Protein AF-A0A3T0N3D0-F1 (afdb_monomer)

Structure (mmCIF, N/CA/C/O backbone):
data_AF-A0A3T0N3D0-F1
#
_entry.id   AF-A0A3T0N3D0-F1
#
loop_
_atom_site.group_PDB
_atom_site.id
_atom_site.type_symbol
_atom_site.label_atom_id
_atom_site.label_alt_id
_atom_site.label_comp_id
_atom_site.label_asym_id
_atom_si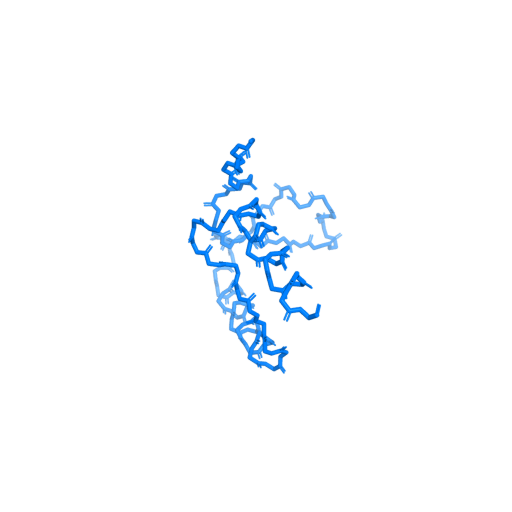te.label_entity_id
_atom_site.label_seq_id
_atom_site.pdbx_PDB_ins_code
_atom_site.Cartn_x
_atom_site.Cartn_y
_atom_site.Cartn_z
_atom_site.occupancy
_atom_site.B_iso_or_equiv
_atom_site.auth_seq_id
_atom_site.auth_comp_id
_at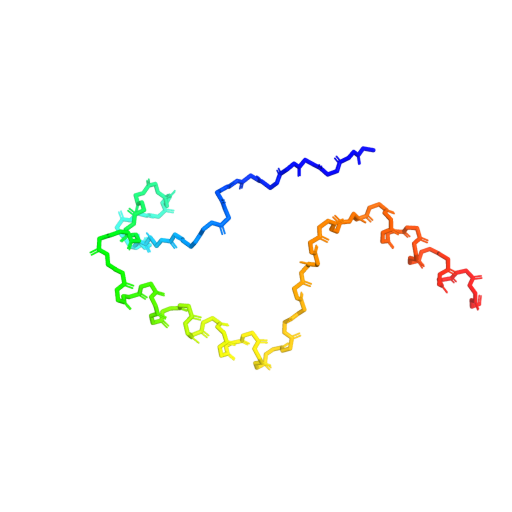om_site.auth_asym_id
_atom_site.auth_atom_id
_atom_site.pdbx_PDB_model_num
ATOM 1 N N . MET A 1 1 ? 24.245 15.692 -8.008 1.00 47.78 1 MET A N 1
ATOM 2 C CA . MET A 1 1 ? 23.250 15.809 -6.925 1.00 47.78 1 MET A CA 1
ATOM 3 C C . MET A 1 1 ? 22.998 14.392 -6.445 1.00 47.78 1 MET A C 1
ATOM 5 O O . MET A 1 1 ? 22.581 13.574 -7.249 1.00 47.78 1 MET A O 1
ATOM 9 N N . GLN A 1 2 ? 23.443 14.058 -5.237 1.00 47.25 2 GLN A N 1
ATOM 10 C CA . GLN A 1 2 ? 23.293 12.719 -4.658 1.00 47.25 2 GLN A CA 1
ATOM 11 C C . GLN A 1 2 ? 21.805 12.478 -4.373 1.00 47.25 2 GLN A C 1
ATOM 13 O O . GLN A 1 2 ? 21.109 13.438 -4.033 1.00 47.25 2 GLN A O 1
ATOM 18 N N . ASN A 1 3 ? 21.304 11.249 -4.539 1.00 52.25 3 ASN A N 1
ATOM 19 C CA . ASN A 1 3 ? 19.972 10.945 -4.021 1.00 52.25 3 ASN A CA 1
ATOM 20 C C . ASN A 1 3 ? 19.986 11.194 -2.523 1.00 52.25 3 ASN A C 1
ATOM 22 O O . ASN A 1 3 ? 20.899 10.744 -1.832 1.00 52.25 3 ASN A O 1
ATOM 26 N N . LEU A 1 4 ? 18.991 11.931 -2.053 1.00 57.94 4 LEU A N 1
ATOM 27 C CA . LEU A 1 4 ? 18.730 12.021 -0.631 1.00 57.94 4 LEU A CA 1
ATOM 28 C C . LEU A 1 4 ? 18.338 10.631 -0.137 1.00 57.94 4 LEU A C 1
ATOM 30 O O . LEU A 1 4 ? 17.682 9.885 -0.871 1.00 57.94 4 LEU A O 1
ATOM 34 N N . ASP A 1 5 ? 18.726 10.315 1.094 1.00 63.16 5 ASP A N 1
ATOM 35 C CA . ASP A 1 5 ? 18.259 9.105 1.757 1.00 63.16 5 ASP A CA 1
ATOM 36 C C . ASP A 1 5 ? 16.725 9.045 1.700 1.00 63.16 5 ASP A C 1
ATOM 38 O O . ASP A 1 5 ? 16.067 10.102 1.763 1.00 63.16 5 ASP A O 1
ATOM 42 N N . PRO A 1 6 ? 16.151 7.839 1.545 1.00 64.94 6 PRO A N 1
ATOM 43 C CA . PRO A 1 6 ? 14.710 7.667 1.505 1.00 64.94 6 PRO A CA 1
ATOM 44 C C . PRO A 1 6 ? 14.071 8.358 2.712 1.00 64.94 6 PRO A C 1
ATOM 46 O O . PRO A 1 6 ? 14.549 8.277 3.843 1.00 64.94 6 PRO A O 1
ATOM 49 N N . LYS A 1 7 ? 13.001 9.110 2.453 1.00 67.81 7 LYS A N 1
ATOM 50 C CA . LYS A 1 7 ? 12.217 9.743 3.511 1.00 67.81 7 LYS A CA 1
ATOM 51 C C . LYS A 1 7 ? 11.267 8.682 4.062 1.00 67.81 7 LYS A C 1
ATOM 53 O O . LYS A 1 7 ? 10.252 8.411 3.438 1.00 67.81 7 LYS A O 1
ATOM 58 N N . GLY A 1 8 ? 11.650 8.058 5.173 1.00 76.38 8 GLY A N 1
ATOM 59 C CA . GLY A 1 8 ? 10.901 6.990 5.841 1.00 76.38 8 GLY A CA 1
ATOM 60 C C . GLY A 1 8 ? 11.823 6.087 6.662 1.00 76.38 8 GLY A C 1
ATOM 61 O O . GLY A 1 8 ? 13.042 6.262 6.633 1.00 76.38 8 GLY A O 1
ATOM 62 N N . THR A 1 9 ? 11.249 5.135 7.398 1.00 83.31 9 THR A N 1
ATOM 63 C CA . THR A 1 9 ? 12.004 4.127 8.166 1.00 83.31 9 THR A CA 1
ATOM 64 C C . THR A 1 9 ? 12.445 2.945 7.301 1.00 83.31 9 THR A C 1
ATOM 66 O O . THR A 1 9 ? 13.467 2.330 7.586 1.00 83.31 9 THR A O 1
ATOM 69 N N . GLY A 1 10 ? 11.721 2.675 6.208 1.00 85.31 10 GLY A N 1
ATOM 70 C CA . GLY A 1 10 ? 11.916 1.491 5.366 1.00 85.31 10 GLY A CA 1
ATOM 71 C C . GLY A 1 10 ? 11.129 0.266 5.842 1.00 85.31 10 GLY A C 1
ATOM 72 O O . GLY A 1 10 ? 11.154 -0.758 5.164 1.00 85.31 10 GLY A O 1
ATOM 73 N N . ASP A 1 11 ? 10.415 0.388 6.961 1.00 91.31 11 ASP A N 1
ATOM 74 C CA . ASP A 1 11 ? 9.551 -0.655 7.505 1.00 91.31 11 ASP A CA 1
ATOM 75 C C . ASP A 1 11 ? 8.131 -0.561 6.928 1.00 91.31 11 ASP A C 1
ATOM 77 O O . ASP A 1 11 ? 7.711 0.482 6.422 1.00 91.31 11 ASP A O 1
ATOM 81 N N . TRP A 1 12 ? 7.382 -1.662 7.016 1.00 95.25 12 TRP A N 1
ATOM 82 C CA . TRP A 1 12 ? 5.960 -1.672 6.676 1.00 95.25 12 TRP A CA 1
ATOM 83 C C . TRP A 1 12 ? 5.147 -0.924 7.732 1.00 95.25 12 TRP A C 1
ATOM 85 O O . TRP A 1 12 ? 5.308 -1.144 8.931 1.00 95.25 12 TRP A O 1
ATOM 95 N N . GLU A 1 13 ? 4.229 -0.080 7.271 1.00 96.12 13 GLU A N 1
ATOM 96 C CA . GLU A 1 13 ? 3.280 0.651 8.108 1.00 96.12 13 GLU A CA 1
ATOM 97 C C . GLU A 1 13 ? 1.850 0.285 7.702 1.00 96.12 13 GLU A C 1
ATOM 99 O O . GLU A 1 13 ? 1.592 -0.070 6.549 1.00 96.12 13 GLU A O 1
ATOM 104 N N . LEU A 1 14 ? 0.920 0.355 8.654 1.00 97.19 14 LEU A N 1
ATOM 105 C CA . LEU A 1 14 ? -0.485 0.018 8.437 1.00 97.19 14 LEU A CA 1
ATOM 106 C C . LEU A 1 14 ? -1.373 1.173 8.885 1.00 97.19 14 LEU A C 1
ATOM 108 O O . LEU A 1 14 ? -1.266 1.620 10.024 1.00 97.19 14 LEU A O 1
ATOM 112 N N . PHE A 1 15 ? -2.289 1.600 8.020 1.00 97.31 15 PHE A N 1
ATOM 113 C CA . PHE A 1 15 ? -3.221 2.692 8.294 1.00 97.31 15 PHE A CA 1
ATOM 114 C C . PHE A 1 15 ? -4.648 2.288 7.931 1.00 97.31 15 PHE A C 1
ATOM 116 O O . PHE A 1 15 ? -4.878 1.546 6.975 1.00 97.31 15 PHE A O 1
ATOM 123 N N . ASP A 1 16 ? -5.608 2.798 8.697 1.00 96.75 16 ASP A N 1
ATOM 124 C CA . ASP A 1 16 ? -7.030 2.697 8.379 1.00 96.75 16 ASP A CA 1
ATOM 125 C C . ASP A 1 16 ? -7.438 3.931 7.571 1.00 96.75 16 ASP A C 1
ATOM 127 O O . ASP A 1 16 ? -7.478 5.037 8.102 1.00 96.75 16 ASP A O 1
ATOM 131 N N . PHE A 1 17 ? -7.742 3.749 6.286 1.00 94.12 17 PHE A N 1
ATOM 132 C CA . PHE A 1 17 ? -8.075 4.859 5.393 1.00 94.12 17 PHE A CA 1
ATOM 133 C C . PHE A 1 17 ? -9.410 5.538 5.736 1.00 94.12 17 PHE A C 1
ATOM 135 O O . PHE A 1 17 ? -9.557 6.742 5.523 1.00 94.12 17 PHE A O 1
ATOM 142 N N . ASP A 1 18 ? -10.386 4.79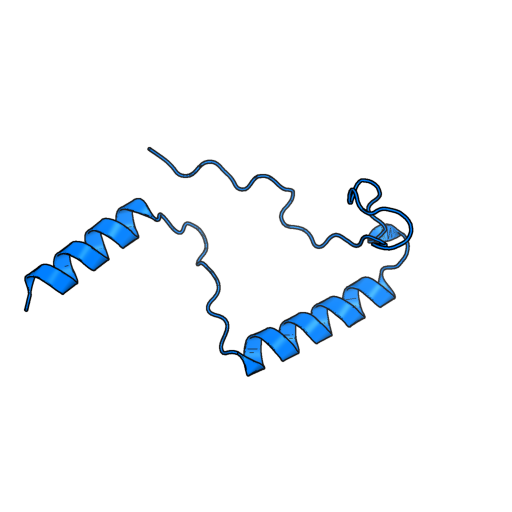1 6.261 1.00 96.44 18 ASP A N 1
ATOM 143 C CA . ASP A 1 18 ? -11.705 5.339 6.587 1.00 96.44 18 ASP A CA 1
ATOM 144 C C . ASP A 1 18 ? -11.646 6.182 7.87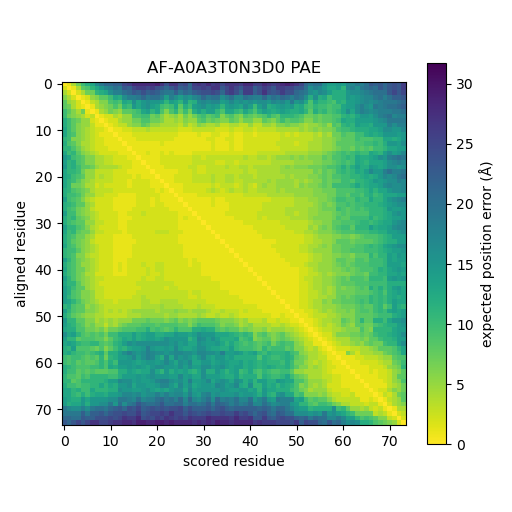1 1.00 96.44 18 ASP A C 1
ATOM 146 O O . ASP A 1 18 ? -12.308 7.220 7.972 1.00 96.44 18 ASP A O 1
ATOM 150 N N . ALA A 1 19 ? -10.841 5.753 8.849 1.00 95.44 19 ALA A N 1
ATOM 151 C CA . ALA A 1 19 ? -10.677 6.442 10.129 1.00 95.44 19 ALA A CA 1
ATOM 152 C C . ALA A 1 19 ? -9.552 7.495 10.129 1.00 95.44 19 ALA A C 1
ATOM 154 O O . ALA A 1 19 ? -9.654 8.501 10.836 1.00 95.44 19 ALA A O 1
ATOM 155 N N . ASP A 1 20 ? -8.497 7.283 9.344 1.00 96.50 20 ASP A N 1
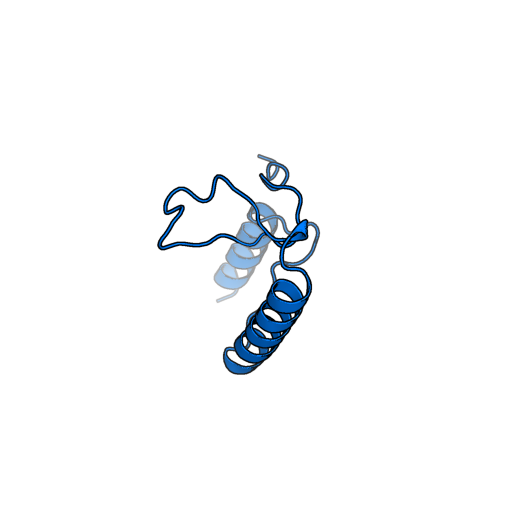ATOM 156 C CA . ASP A 1 20 ? -7.318 8.143 9.247 1.00 96.50 20 ASP A CA 1
ATOM 157 C C . ASP A 1 20 ? -6.864 8.346 7.787 1.00 96.50 20 ASP A C 1
ATOM 159 O O . ASP A 1 20 ? -5.833 7.823 7.356 1.00 96.50 20 ASP A O 1
ATOM 163 N N . PRO A 1 21 ? -7.576 9.195 7.020 1.00 95.06 21 PRO A N 1
ATOM 164 C CA . PRO A 1 21 ? -7.199 9.525 5.643 1.00 95.06 21 PRO A CA 1
ATOM 165 C C . PRO A 1 21 ? -5.835 10.219 5.513 1.00 95.06 21 PRO A C 1
ATOM 167 O O . PRO A 1 21 ? -5.348 10.419 4.403 1.00 95.06 21 PRO A O 1
ATOM 170 N N . SER A 1 22 ? -5.267 10.680 6.631 1.00 95.94 22 SER A N 1
ATOM 171 C CA . SER A 1 22 ? -3.986 11.382 6.687 1.00 95.94 22 SER A CA 1
ATOM 172 C C . SER A 1 22 ? -2.799 10.482 7.026 1.00 95.94 22 SER A C 1
ATOM 174 O O . SER A 1 22 ? -1.684 10.999 7.061 1.00 95.94 22 SER A O 1
ATOM 176 N N . GLU A 1 23 ? -3.030 9.184 7.265 1.00 95.25 23 GLU A N 1
ATOM 177 C CA . GLU A 1 23 ? -1.988 8.187 7.551 1.00 95.25 23 GLU A CA 1
ATOM 178 C C . GLU A 1 23 ? -1.052 8.629 8.696 1.00 95.25 23 GLU A C 1
ATOM 180 O O . GLU A 1 23 ? 0.172 8.542 8.618 1.00 95.25 23 GLU A O 1
ATOM 185 N N . LEU A 1 24 ? -1.625 9.176 9.772 1.00 94.75 24 LEU A N 1
ATOM 186 C CA . LEU A 1 24 ? -0.868 9.692 10.918 1.00 94.75 24 LEU A CA 1
ATOM 187 C C . LEU A 1 24 ? -0.680 8.649 12.022 1.00 94.75 24 LEU A C 1
ATOM 189 O O . LEU A 1 24 ? 0.236 8.771 12.836 1.00 94.75 24 LEU A O 1
ATOM 193 N N . ASN A 1 25 ? -1.557 7.648 12.082 1.00 96.25 25 ASN A N 1
ATOM 194 C CA . ASN A 1 25 ? -1.624 6.670 13.159 1.00 96.25 25 ASN A CA 1
ATOM 195 C C . ASN A 1 25 ? -1.250 5.286 12.633 1.00 96.25 25 ASN A C 1
ATOM 197 O O . ASN A 1 25 ? -2.102 4.543 12.152 1.00 96.25 25 ASN A O 1
ATOM 201 N N . AS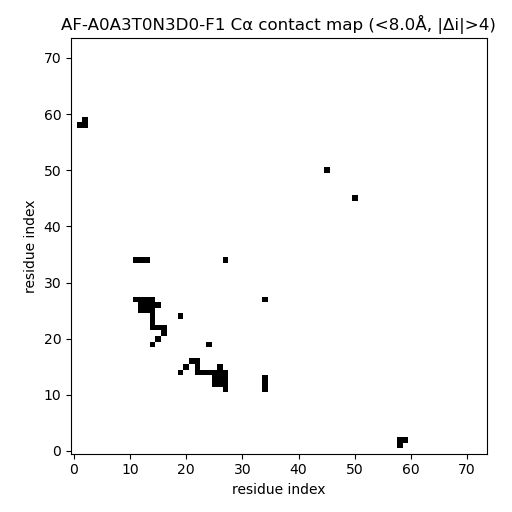N A 1 26 ? 0.027 4.930 12.757 1.00 96.56 26 ASN A N 1
ATOM 202 C CA . ASN A 1 26 ? 0.506 3.611 12.362 1.00 96.56 26 ASN A CA 1
ATOM 203 C C . ASN A 1 26 ? -0.038 2.524 13.317 1.00 96.56 26 ASN A C 1
ATOM 205 O O . ASN A 1 26 ? 0.146 2.581 14.536 1.00 96.56 26 ASN A O 1
ATOM 209 N N . LEU A 1 27 ? -0.721 1.533 12.745 1.00 97.38 27 LEU A N 1
ATOM 210 C CA . LEU A 1 27 ? -1.361 0.404 13.421 1.00 97.38 27 LEU A CA 1
ATOM 211 C C . LEU A 1 27 ? -0.553 -0.896 13.314 1.00 97.38 27 LEU A C 1
ATOM 213 O O . LEU A 1 27 ? -1.017 -1.924 13.805 1.00 97.38 27 LEU A O 1
ATOM 217 N N . ALA A 1 28 ? 0.632 -0.882 12.694 1.00 97.00 28 ALA A N 1
ATOM 218 C CA . ALA A 1 28 ? 1.398 -2.094 12.402 1.00 97.00 28 ALA A CA 1
ATOM 219 C C . ALA A 1 28 ? 1.696 -2.930 13.660 1.00 97.00 28 ALA A C 1
ATOM 221 O O . ALA A 1 28 ? 1.454 -4.135 13.670 1.00 97.00 28 ALA A O 1
ATOM 222 N N . ASP A 1 29 ? 2.106 -2.280 14.754 1.00 96.88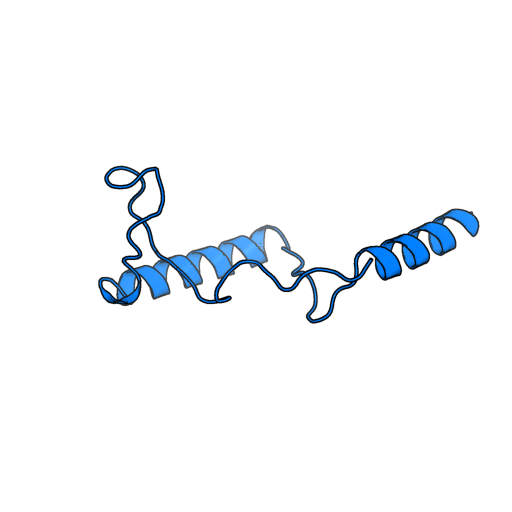 29 ASP A N 1
ATOM 223 C CA . ASP A 1 29 ? 2.365 -2.947 16.040 1.00 96.88 29 ASP A CA 1
ATOM 224 C C . ASP A 1 29 ? 1.083 -3.429 16.743 1.00 96.88 29 ASP A C 1
ATOM 226 O O . ASP A 1 29 ? 1.127 -4.299 17.614 1.00 96.88 29 ASP A O 1
ATOM 230 N N . GLN A 1 30 ? -0.067 -2.842 16.402 1.00 97.81 30 GLN A N 1
ATOM 231 C CA . GLN A 1 30 ? -1.360 -3.165 17.008 1.00 97.81 30 GLN A CA 1
ATOM 232 C C . GLN A 1 30 ? -2.048 -4.333 16.295 1.00 97.81 30 GLN A C 1
ATOM 234 O O . GLN A 1 30 ? -2.801 -5.072 16.928 1.00 97.81 30 GLN A O 1
ATOM 239 N N . LEU A 1 31 ? -1.796 -4.499 14.993 1.00 97.56 31 LEU A N 1
ATOM 240 C CA . LEU A 1 31 ? -2.423 -5.504 14.133 1.00 97.56 31 LEU A CA 1
ATOM 241 C C . LEU A 1 31 ? -1.369 -6.276 13.307 1.00 97.56 31 LEU A C 1
ATOM 243 O O . LEU A 1 31 ? -1.440 -6.271 12.076 1.00 97.56 31 LEU A O 1
ATOM 247 N N . PRO A 1 32 ? -0.402 -6.962 13.950 1.00 97.25 32 PRO A N 1
ATOM 248 C CA . PRO A 1 32 ? 0.712 -7.608 13.249 1.00 97.25 32 PRO A CA 1
ATOM 249 C C . PRO A 1 32 ? 0.256 -8.713 12.284 1.00 97.25 32 PRO A C 1
ATOM 251 O O . PRO A 1 32 ? 0.782 -8.815 11.180 1.00 97.25 32 PRO A O 1
ATOM 254 N N . ASP A 1 33 ? -0.774 -9.482 12.645 1.00 98.00 33 ASP A N 1
ATOM 255 C CA . ASP A 1 33 ? -1.309 -10.547 11.785 1.00 98.00 33 ASP A CA 1
ATOM 256 C C . ASP A 1 33 ? -1.870 -9.986 10.462 1.00 98.00 33 ASP A C 1
ATOM 258 O O . ASP A 1 33 ? -1.700 -10.580 9.398 1.00 98.00 33 ASP A O 1
ATOM 262 N N . LEU A 1 34 ? -2.503 -8.805 10.511 1.00 97.62 34 LEU A N 1
ATOM 263 C CA . LEU A 1 34 ? -3.031 -8.131 9.321 1.00 97.62 34 LEU A CA 1
ATOM 264 C C . LEU A 1 34 ? -1.900 -7.563 8.456 1.00 97.62 34 LEU A C 1
ATOM 266 O O . LEU A 1 34 ? -1.987 -7.593 7.229 1.00 97.62 34 LEU A O 1
ATOM 270 N N . VAL A 1 35 ? -0.823 -7.077 9.078 1.00 98.00 35 VAL A N 1
ATOM 271 C CA . VAL A 1 35 ? 0.385 -6.665 8.350 1.00 98.00 35 VAL A CA 1
ATOM 272 C C . VAL A 1 35 ? 0.951 -7.845 7.561 1.00 98.00 35 VAL A C 1
ATOM 274 O O . VAL A 1 35 ? 1.207 -7.706 6.366 1.00 98.00 35 VAL A O 1
ATOM 277 N N . GLU A 1 36 ? 1.096 -9.016 8.185 1.00 97.88 36 GLU A N 1
ATOM 278 C CA . GLU A 1 36 ? 1.596 -10.216 7.505 1.00 97.88 36 GLU A CA 1
ATOM 279 C C . GLU A 1 36 ? 0.696 -10.641 6.334 1.00 97.88 36 GLU A C 1
ATOM 281 O O . GLU A 1 36 ? 1.198 -10.949 5.247 1.00 97.88 36 GLU A O 1
ATOM 286 N N . GLU A 1 37 ? -0.628 -10.597 6.513 1.00 98.31 37 GLU A N 1
ATOM 287 C CA . GLU A 1 37 ? -1.594 -10.892 5.449 1.00 98.31 37 GLU A CA 1
ATOM 288 C C . GLU A 1 37 ? -1.434 -9.941 4.249 1.00 98.31 37 GLU A C 1
ATOM 290 O O . GLU A 1 37 ? -1.357 -10.379 3.096 1.00 98.31 37 GLU A O 1
ATOM 295 N N . LEU A 1 38 ? -1.324 -8.635 4.505 1.00 97.81 38 LEU A N 1
ATOM 296 C CA . LEU A 1 38 ? -1.186 -7.625 3.455 1.00 97.81 38 LEU A CA 1
ATOM 297 C C . LEU A 1 38 ? 0.178 -7.684 2.756 1.00 97.81 38 LEU A C 1
ATOM 299 O O . LEU A 1 38 ? 0.245 -7.503 1.537 1.00 97.81 38 LEU A O 1
ATOM 303 N N . ILE A 1 39 ? 1.254 -8.008 3.478 1.00 97.56 39 ILE A N 1
ATOM 304 C CA . ILE A 1 39 ? 2.574 -8.264 2.882 1.00 97.56 39 ILE A CA 1
ATOM 305 C C . ILE A 1 39 ? 2.503 -9.463 1.927 1.00 97.56 39 ILE A C 1
ATOM 307 O O . ILE A 1 39 ? 3.026 -9.396 0.811 1.00 97.56 39 ILE A O 1
ATOM 311 N N . ALA A 1 40 ? 1.824 -10.546 2.317 1.00 98.12 40 ALA A N 1
ATOM 312 C CA . ALA A 1 40 ? 1.641 -11.713 1.453 1.00 98.12 40 ALA A CA 1
ATOM 313 C C . ALA A 1 40 ? 0.819 -11.377 0.193 1.00 98.12 40 ALA A C 1
ATOM 315 O O . ALA A 1 40 ? 1.130 -11.844 -0.913 1.00 98.12 40 ALA A O 1
ATOM 316 N N . PHE A 1 41 ? -0.195 -10.518 0.332 1.00 97.81 41 PHE A N 1
ATOM 317 C CA . PHE A 1 41 ? -0.962 -10.008 -0.802 1.00 97.81 41 PHE A CA 1
ATOM 318 C C . PHE A 1 41 ? -0.091 -9.165 -1.745 1.00 97.81 41 PHE A C 1
ATOM 320 O O . PHE A 1 41 ? -0.110 -9.372 -2.962 1.00 97.81 41 PHE A O 1
ATOM 327 N N . TYR A 1 42 ? 0.730 -8.265 -1.197 1.00 96.38 42 TYR A N 1
ATOM 328 C CA . TYR A 1 42 ? 1.669 -7.455 -1.973 1.00 96.38 42 TYR A CA 1
ATOM 329 C C . TYR A 1 42 ? 2.692 -8.312 -2.730 1.00 96.38 42 TYR A C 1
ATOM 331 O O . TYR A 1 42 ? 2.971 -8.040 -3.902 1.00 96.38 42 TYR A O 1
ATOM 339 N N . ALA A 1 43 ? 3.224 -9.364 -2.101 1.00 96.00 43 ALA A N 1
ATOM 340 C CA . ALA A 1 43 ? 4.143 -10.298 -2.747 1.00 96.00 43 ALA A CA 1
ATOM 341 C C . ALA A 1 43 ? 3.482 -10.977 -3.959 1.00 96.00 43 ALA A C 1
ATOM 343 O O . ALA A 1 43 ? 4.026 -10.951 -5.063 1.00 96.00 43 ALA A O 1
ATOM 344 N N . SER A 1 44 ? 2.255 -11.475 -3.779 1.00 97.62 44 SER A N 1
ATOM 345 C CA . SER A 1 44 ? 1.473 -12.106 -4.850 1.00 97.62 44 SER A CA 1
ATOM 346 C C . SER A 1 44 ? 1.194 -11.141 -6.009 1.00 97.62 44 SER A C 1
ATOM 348 O O . SER A 1 44 ? 1.350 -11.495 -7.177 1.00 97.62 44 SER A O 1
ATOM 350 N N . TYR A 1 45 ? 0.814 -9.898 -5.703 1.00 96.69 45 TYR A N 1
ATOM 351 C CA . TYR A 1 45 ? 0.608 -8.853 -6.707 1.00 96.69 45 TYR A CA 1
ATOM 352 C C . TYR A 1 45 ? 1.899 -8.535 -7.477 1.00 96.69 45 TYR A C 1
ATOM 354 O O . TYR A 1 45 ? 1.886 -8.442 -8.706 1.00 96.69 45 TYR A O 1
ATOM 362 N N . SER A 1 46 ? 3.020 -8.403 -6.765 1.00 96.31 46 SER A N 1
ATOM 363 C CA . SER A 1 46 ? 4.323 -8.071 -7.347 1.00 96.31 46 SER A CA 1
ATOM 364 C C . SER A 1 46 ? 4.775 -9.116 -8.366 1.00 96.31 46 SER A C 1
ATOM 366 O O . SER A 1 46 ? 5.264 -8.758 -9.439 1.00 96.31 46 SER A O 1
ATOM 368 N N . GLU A 1 47 ? 4.545 -10.398 -8.079 1.00 95.94 47 GLU A N 1
ATOM 369 C CA . GLU A 1 47 ? 4.792 -11.489 -9.024 1.00 95.94 47 GLU A CA 1
ATOM 370 C C . GLU A 1 47 ? 3.878 -11.401 -10.253 1.00 95.94 47 GLU A C 1
ATOM 372 O O . GLU A 1 47 ? 4.354 -11.487 -11.386 1.00 95.94 47 GLU A O 1
ATOM 377 N N . GLN A 1 48 ? 2.576 -11.166 -10.054 1.00 97.44 48 GLN A N 1
ATOM 378 C CA . GLN A 1 48 ? 1.595 -11.092 -11.146 1.00 97.44 48 GLN A CA 1
ATOM 379 C C . GLN A 1 48 ? 1.918 -9.996 -12.165 1.00 97.44 48 GLN A C 1
ATOM 381 O O . GLN A 1 48 ? 1.736 -10.193 -13.369 1.00 97.44 48 GLN A O 1
ATOM 386 N N . VAL A 1 49 ? 2.401 -8.842 -11.699 1.00 97.19 49 VAL A N 1
ATOM 387 C CA . VAL A 1 49 ? 2.706 -7.694 -12.566 1.00 97.19 49 VAL A CA 1
ATOM 388 C C . VAL A 1 49 ? 4.168 -7.637 -13.006 1.00 97.19 49 VAL A C 1
ATOM 390 O O . VAL A 1 49 ? 4.542 -6.717 -13.731 1.00 97.19 49 VAL A O 1
ATOM 393 N N . ASN A 1 50 ? 4.991 -8.619 -12.616 1.00 94.62 50 ASN A N 1
ATOM 394 C CA . ASN A 1 50 ? 6.442 -8.622 -12.826 1.00 94.62 50 ASN A CA 1
ATOM 395 C C . ASN A 1 50 ? 7.097 -7.327 -12.318 1.00 94.62 50 ASN A C 1
ATOM 397 O O . ASN A 1 50 ? 7.866 -6.674 -13.031 1.00 94.62 50 ASN A O 1
ATOM 401 N N . LEU A 1 51 ? 6.750 -6.929 -11.093 1.00 93.44 51 LEU A N 1
ATOM 402 C CA . LEU A 1 51 ? 7.259 -5.714 -10.474 1.00 93.44 51 LEU A CA 1
ATOM 403 C C . LEU A 1 51 ? 8.783 -5.803 -10.327 1.00 93.44 51 LEU A C 1
ATOM 405 O O . LEU A 1 51 ? 9.318 -6.717 -9.703 1.00 93.44 51 LEU A O 1
ATOM 409 N N . VAL A 1 52 ? 9.491 -4.835 -10.905 1.00 89.00 52 VAL A N 1
ATOM 410 C CA . VAL A 1 52 ? 10.948 -4.735 -10.790 1.00 89.00 52 VAL A CA 1
ATOM 411 C C . VAL A 1 52 ? 11.265 -3.756 -9.672 1.00 89.00 52 VAL A C 1
ATOM 413 O O . VAL A 1 52 ? 11.031 -2.554 -9.811 1.00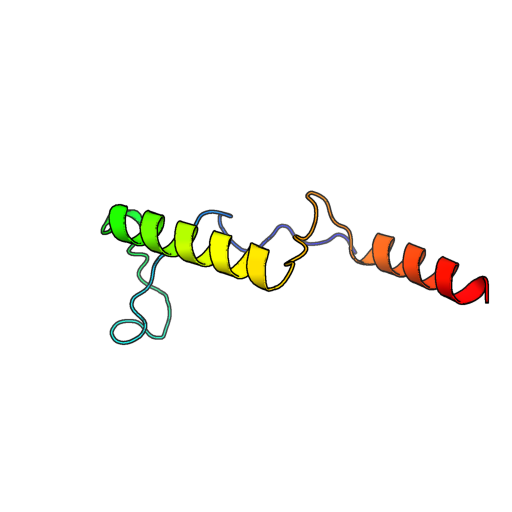 89.00 52 VAL A O 1
ATOM 416 N N . LEU A 1 53 ? 11.800 -4.273 -8.568 1.00 82.88 53 LEU A N 1
ATOM 417 C CA . LEU A 1 53 ? 12.244 -3.445 -7.453 1.00 82.88 53 LEU A CA 1
ATOM 418 C C . LEU A 1 53 ? 13.421 -2.562 -7.868 1.00 82.88 53 LEU A C 1
ATOM 420 O O . LEU A 1 53 ? 14.284 -2.950 -8.662 1.00 82.88 53 LEU A O 1
ATOM 424 N N . VAL A 1 54 ? 13.458 -1.363 -7.296 1.00 79.50 54 VAL A N 1
ATOM 425 C CA . VAL A 1 54 ? 14.617 -0.484 -7.408 1.00 79.50 54 VAL A CA 1
ATOM 426 C C . VAL A 1 54 ? 15.754 -1.115 -6.598 1.00 79.50 54 VAL A C 1
ATOM 428 O O . VAL A 1 54 ? 15.556 -1.376 -5.414 1.00 79.50 54 VAL A O 1
ATOM 431 N N . PRO A 1 55 ? 16.925 -1.384 -7.199 1.00 78.25 55 PRO A N 1
ATOM 432 C CA . PRO A 1 55 ? 18.035 -1.989 -6.473 1.00 78.25 55 PRO A CA 1
ATOM 433 C C . PRO A 1 55 ? 18.536 -1.103 -5.332 1.00 78.25 55 PRO A C 1
ATOM 435 O O . PRO A 1 55 ? 18.520 0.128 -5.435 1.00 78.25 55 PRO A O 1
ATOM 438 N N . ASP A 1 56 ? 19.097 -1.728 -4.301 1.00 71.81 56 ASP A N 1
ATOM 439 C CA . ASP A 1 56 ? 19.826 -1.004 -3.264 1.00 71.81 56 ASP A CA 1
ATOM 440 C C . ASP A 1 56 ? 20.962 -0.172 -3.873 1.00 71.81 56 ASP A C 1
ATOM 442 O O . ASP A 1 56 ? 21.680 -0.606 -4.780 1.00 71.81 56 ASP A O 1
ATOM 446 N N . GLY A 1 57 ? 21.116 1.061 -3.386 1.00 71.50 57 GLY A N 1
ATOM 447 C CA . GLY A 1 57 ? 22.116 1.996 -3.903 1.00 71.50 57 GLY A CA 1
ATOM 448 C C . GLY A 1 57 ? 21.824 2.517 -5.316 1.00 71.50 57 GLY A C 1
ATOM 449 O O . GLY A 1 57 ? 22.711 3.098 -5.945 1.00 71.50 57 GLY A O 1
ATOM 450 N N . TYR A 1 58 ? 20.602 2.336 -5.833 1.00 74.94 58 TYR A N 1
ATOM 451 C CA . TYR A 1 58 ? 20.218 2.859 -7.140 1.00 74.94 58 TYR A CA 1
ATOM 452 C C . TYR A 1 58 ? 20.424 4.374 -7.235 1.00 74.94 58 TYR A C 1
ATOM 454 O O . TYR A 1 58 ? 19.876 5.159 -6.459 1.00 74.94 58 TYR A O 1
ATOM 462 N N . ASN A 1 59 ? 21.178 4.789 -8.254 1.00 77.31 59 ASN A N 1
ATOM 463 C CA . ASN A 1 59 ? 21.404 6.186 -8.592 1.00 77.31 59 ASN A CA 1
ATOM 464 C C . ASN A 1 59 ? 20.735 6.534 -9.942 1.00 77.31 59 ASN A C 1
ATOM 466 O O . ASN A 1 59 ? 21.261 6.165 -10.997 1.00 77.31 59 ASN A O 1
ATOM 470 N N . PRO A 1 60 ? 19.612 7.282 -9.951 1.00 74.56 60 PRO A N 1
ATOM 471 C CA . PRO A 1 60 ? 18.933 7.746 -11.154 1.00 74.56 60 PRO A CA 1
ATOM 472 C C . PRO A 1 60 ? 19.847 8.511 -12.113 1.00 74.56 60 PRO A C 1
ATOM 474 O O . PRO A 1 60 ? 19.645 8.439 -13.325 1.00 74.56 60 PRO A O 1
ATOM 477 N N . LEU A 1 61 ? 20.870 9.219 -11.615 1.00 79.19 61 LEU A N 1
ATOM 478 C CA . LEU A 1 61 ? 21.820 9.922 -12.481 1.00 79.19 61 LEU A CA 1
ATOM 479 C C . LEU A 1 61 ? 22.715 8.937 -13.237 1.00 79.19 61 LEU A C 1
ATOM 481 O O . LEU A 1 61 ? 22.912 9.094 -14.442 1.00 79.19 61 LEU A O 1
ATOM 485 N N . GLU A 1 62 ? 23.203 7.888 -12.572 1.00 81.62 62 GLU A N 1
ATOM 486 C CA . GLU A 1 62 ? 23.956 6.829 -13.251 1.00 81.62 62 GLU A CA 1
ATOM 487 C C . GLU A 1 62 ? 23.086 6.097 -14.272 1.00 81.62 62 GLU A C 1
ATOM 489 O O . GLU A 1 62 ? 23.536 5.817 -15.387 1.00 81.62 62 GLU A O 1
ATOM 494 N N . GLN A 1 63 ? 21.824 5.829 -13.928 1.00 79.62 63 GLN A N 1
ATOM 495 C CA . GLN A 1 63 ? 20.885 5.207 -14.854 1.00 79.62 63 GLN A CA 1
ATOM 496 C C . GLN A 1 63 ? 20.601 6.098 -16.070 1.00 79.62 63 GLN A C 1
ATOM 498 O O . GLN A 1 63 ? 20.569 5.604 -17.197 1.00 79.62 63 GLN A O 1
ATOM 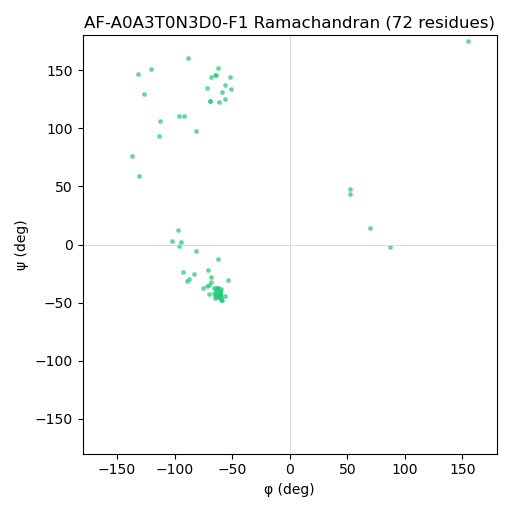503 N N . THR A 1 64 ? 20.483 7.414 -15.876 1.00 81.81 64 THR A N 1
ATOM 504 C CA . THR A 1 64 ? 20.316 8.389 -16.966 1.00 81.81 64 THR A CA 1
ATOM 505 C C . THR A 1 64 ? 21.504 8.353 -17.929 1.00 81.81 64 THR A C 1
ATOM 507 O O . THR A 1 64 ? 21.316 8.281 -19.144 1.00 81.81 64 THR A O 1
ATOM 510 N N . VAL A 1 65 ? 22.736 8.302 -17.407 1.00 84.19 65 VAL A N 1
ATOM 511 C CA . VAL A 1 65 ? 23.950 8.177 -18.231 1.00 84.19 65 VAL A CA 1
ATOM 512 C C . VAL A 1 65 ? 23.977 6.846 -18.995 1.00 84.19 65 VAL A C 1
ATOM 514 O O . VAL A 1 65 ? 24.296 6.834 -20.186 1.00 84.19 65 VAL A O 1
ATOM 517 N N . LYS A 1 66 ? 23.618 5.724 -18.352 1.00 80.62 66 LYS A N 1
ATOM 518 C CA . LYS A 1 66 ? 23.517 4.406 -19.014 1.00 80.62 66 LYS A CA 1
ATOM 519 C C . LYS A 1 66 ? 22.501 4.430 -20.162 1.00 80.62 66 LYS A C 1
ATOM 521 O O . LYS A 1 66 ? 22.803 3.941 -21.252 1.00 80.62 66 LYS A O 1
ATOM 526 N N . ASN A 1 67 ? 21.332 5.030 -19.943 1.00 83.62 67 ASN A N 1
ATOM 527 C CA . ASN A 1 67 ? 20.276 5.139 -20.951 1.00 83.62 67 ASN A CA 1
ATOM 528 C C . ASN A 1 67 ? 20.712 6.005 -22.145 1.00 83.62 67 ASN A C 1
ATOM 530 O O . ASN A 1 67 ? 20.532 5.592 -23.289 1.00 83.62 67 ASN A O 1
ATOM 534 N N . ALA A 1 68 ? 21.360 7.150 -21.897 1.00 82.69 68 ALA A N 1
ATOM 535 C CA . ALA A 1 68 ? 21.870 8.028 -22.954 1.00 82.69 68 ALA A CA 1
ATOM 536 C C . ALA A 1 68 ? 22.908 7.328 -23.853 1.00 82.69 68 ALA A C 1
ATOM 538 O O . ALA A 1 68 ? 22.867 7.464 -25.074 1.00 82.69 68 ALA A O 1
ATOM 539 N N . ARG A 1 69 ? 23.802 6.515 -23.267 1.00 80.69 69 ARG A N 1
ATOM 540 C CA . ARG A 1 69 ? 24.783 5.715 -24.027 1.00 80.69 69 ARG A CA 1
ATOM 541 C C . ARG A 1 69 ? 24.131 4.627 -24.886 1.00 80.69 69 ARG A C 1
ATOM 543 O O . ARG A 1 69 ? 24.593 4.394 -25.999 1.00 80.69 69 ARG A O 1
ATOM 550 N N . ARG A 1 70 ? 23.063 3.980 -24.396 1.00 76.12 70 ARG A N 1
ATOM 551 C CA . ARG A 1 70 ? 22.294 2.991 -25.180 1.00 76.12 70 ARG A CA 1
ATOM 552 C C . ARG A 1 70 ? 21.587 3.641 -26.371 1.00 76.12 70 ARG A C 1
ATOM 554 O O . ARG A 1 70 ? 21.624 3.078 -27.455 1.00 76.12 70 ARG A O 1
ATOM 561 N N . GLY A 1 71 ? 20.998 4.824 -26.188 1.00 70.75 71 GLY A N 1
ATOM 562 C CA . GLY A 1 71 ? 20.323 5.557 -27.267 1.00 70.75 71 GLY A CA 1
ATOM 563 C C . GLY A 1 71 ? 21.266 6.095 -28.350 1.00 70.75 71 GLY A C 1
ATOM 564 O O . GLY A 1 71 ? 20.862 6.202 -29.498 1.00 70.75 71 GLY A O 1
ATOM 565 N N . ALA A 1 72 ? 22.525 6.386 -28.007 1.00 60.00 72 ALA A N 1
ATOM 566 C CA . ALA A 1 72 ? 23.534 6.891 -28.945 1.00 60.00 72 ALA A CA 1
ATOM 567 C C . ALA A 1 72 ? 24.220 5.804 -29.801 1.00 60.00 72 ALA A C 1
ATOM 569 O O . ALA A 1 72 ? 25.043 6.136 -30.648 1.00 60.00 72 ALA A O 1
ATOM 570 N N . SER A 1 73 ? 23.934 4.518 -29.555 1.00 58.16 73 SER A N 1
ATOM 571 C CA . SER A 1 73 ? 24.455 3.387 -30.349 1.00 58.16 73 SER A CA 1
ATOM 572 C C . SER A 1 73 ? 23.471 2.894 -31.422 1.00 58.16 73 SER A C 1
ATOM 574 O O . SER A 1 73 ? 23.672 1.808 -31.965 1.00 58.16 73 SER A O 1
ATOM 576 N N . HIS A 1 74 ? 22.416 3.666 -31.700 1.00 46.25 74 HIS A N 1
ATOM 577 C CA . HIS A 1 74 ? 21.474 3.446 -32.799 1.00 46.25 74 HIS A CA 1
ATOM 578 C C . HIS A 1 74 ? 21.731 4.408 -33.957 1.00 46.25 74 HIS A C 1
ATOM 580 O O . HIS A 1 74 ? 22.049 5.587 -33.681 1.00 46.25 74 HIS A O 1
#

Nearest PDB structures (foldseek):
  7all-assembly1_AAA  TM=8.754E-01  e=2.832E-02  Bacteroides thetaiotaomicron VPI-5482
  4cyr-assembly1_A  TM=9.104E-01  e=7.935E-02  Pseudomonas aeruginosa
  5aj9-assembly2_B  TM=9.159E-01  e=9.896E-02  Pseudomonas aeruginosa
  7stv-assembly1_A-2  TM=9.552E-01  e=1.657E-01  Pedobacter yulinensis
  7stt-assembly1_A  TM=8.841E-01  e=1.657E-01  Pedobacter yulinensis

Radius of gyration: 17.95 Å; Cα contacts (8 Å, |Δi|>4): 28; chains: 1; bounding box: 36×28×50 Å

InterPro domains:
  IPR017850 Alkaline-phosphatase-like, core domain superfamily [SSF53649] (6-49)

Sequence (74 aa):
MQNLDPKGTGDWELFDFDADPSELNNLADQLPDLVEELIAFYASYSEQVNLVLVPDGYNPLEQTVKNARRGASH

Organism: NCBI:txid2483033

Foldseek 3Di:
DFDDDDPDPPDDFDDDCVVCVPSPDTCCVVCVVVSVVVVVVVVVVCVVVVPDDQDPPDDVVVVVVVVVVVVVVD

Mean predicted aligned error: 8.09 Å

Secondary structure (DSSP, 8-state):
-PPPPPSS-SS-----TTT-TT--S--TTT-HHHHHHHHHHHHHHHHHTT--PPPTT--HHHHHHHHHHHHTT-

Solvent-accessible surface area (backbone atoms only — not comparable to full-atom values): 4884 Å² total; per-residue (Å²): 134,78,82,73,77,77,91,70,90,86,71,88,75,34,62,52,62,89,85,36,80,76,65,79,63,74,37,33,92,80,40,50,72,58,48,54,52,51,50,54,50,49,52,55,51,37,61,75,70,64,63,77,78,83,58,89,87,69,50,69,68,61,51,51,53,55,51,53,56,60,64,69,74,108

pLDDT: mean 85.78, std 14.39, range [46.25, 98.31]